Protein AF-Q120V7-F1 (afdb_monomer_lite)

Structure (mmCIF, N/CA/C/O backbone):
data_AF-Q120V7-F1
#
_entry.id   AF-Q120V7-F1
#
loop_
_atom_site.group_PDB
_atom_site.id
_atom_site.type_symbol
_atom_site.label_atom_id
_atom_site.label_alt_id
_atom_site.label_comp_id
_atom_site.label_asym_id
_atom_site.label_entity_id
_atom_site.label_seq_id
_atom_site.pdbx_PDB_ins_code
_atom_site.Cartn_x
_atom_site.Cartn_y
_atom_site.Cartn_z
_atom_site.occupancy
_atom_site.B_iso_or_equiv
_atom_site.auth_seq_id
_atom_site.auth_comp_id
_atom_site.auth_asym_id
_atom_site.auth_atom_id
_atom_site.pdbx_PDB_model_num
ATOM 1 N N . MET A 1 1 ? 23.002 -4.101 36.557 1.00 51.97 1 MET A N 1
ATOM 2 C CA . MET A 1 1 ? 21.592 -3.669 36.607 1.00 51.97 1 MET A CA 1
ATOM 3 C C . MET A 1 1 ? 21.169 -3.444 35.170 1.00 51.97 1 MET A C 1
ATOM 5 O O . MET A 1 1 ? 21.721 -2.557 34.536 1.00 51.97 1 MET A O 1
ATOM 9 N N . SER A 1 2 ? 20.355 -4.342 34.618 1.00 56.16 2 SER A N 1
ATOM 10 C CA . SER A 1 2 ? 19.930 -4.282 33.217 1.00 56.16 2 SER A CA 1
ATOM 11 C C . SER A 1 2 ? 18.789 -3.279 33.096 1.00 56.16 2 SER A 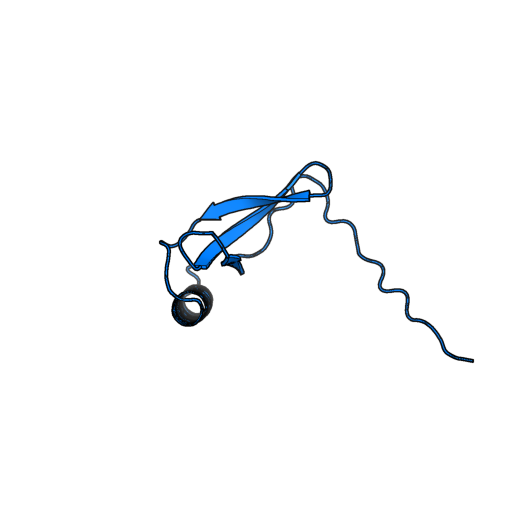C 1
ATOM 13 O O . SER A 1 2 ? 17.733 -3.500 33.682 1.00 56.16 2 SER A O 1
ATOM 15 N N . ASN A 1 3 ? 19.002 -2.180 32.372 1.00 50.97 3 ASN A N 1
ATOM 16 C CA . ASN A 1 3 ? 17.910 -1.298 31.973 1.00 50.97 3 ASN A CA 1
ATOM 17 C C . ASN A 1 3 ? 17.113 -2.018 30.884 1.00 50.97 3 ASN A C 1
ATOM 19 O O . ASN A 1 3 ? 17.590 -2.162 29.759 1.00 50.97 3 ASN A O 1
ATOM 23 N N . ALA A 1 4 ? 15.922 -2.495 31.235 1.00 60.62 4 ALA A N 1
ATOM 24 C CA . ALA A 1 4 ? 14.895 -2.796 30.255 1.00 60.62 4 ALA A CA 1
ATOM 25 C C . ALA A 1 4 ? 14.438 -1.453 29.679 1.00 60.62 4 ALA A C 1
ATOM 27 O O . ALA A 1 4 ? 13.843 -0.637 30.379 1.00 60.62 4 ALA A O 1
ATOM 28 N N . MET A 1 5 ? 14.813 -1.184 28.433 1.00 62.97 5 MET A N 1
ATOM 29 C CA . MET A 1 5 ? 14.248 -0.086 27.665 1.00 62.97 5 MET A CA 1
ATOM 30 C C . MET A 1 5 ? 12.830 -0.539 27.318 1.00 62.97 5 MET A C 1
ATOM 32 O O . MET A 1 5 ? 12.650 -1.343 26.408 1.00 62.97 5 MET A O 1
ATOM 36 N N . GLU A 1 6 ? 11.849 -0.153 28.134 1.00 60.59 6 GLU A N 1
ATOM 37 C CA . GLU A 1 6 ? 10.443 -0.334 27.784 1.00 60.59 6 GLU A CA 1
ATOM 38 C C . GLU A 1 6 ? 10.205 0.496 26.521 1.00 60.59 6 GLU A C 1
ATOM 40 O O . GLU A 1 6 ? 10.198 1.727 26.565 1.00 60.59 6 GLU A O 1
ATOM 45 N N . GLU A 1 7 ? 10.111 -0.177 25.373 1.00 60.47 7 GLU A N 1
ATOM 46 C CA . GLU A 1 7 ? 9.590 0.420 24.150 1.00 60.47 7 GLU A CA 1
ATOM 47 C C . GLU A 1 7 ? 8.187 0.927 24.483 1.00 60.47 7 GLU A C 1
ATOM 49 O O . GLU A 1 7 ? 7.246 0.150 24.651 1.00 60.47 7 GLU A O 1
ATOM 54 N N . VAL A 1 8 ? 8.062 2.242 24.652 1.00 62.47 8 VAL A N 1
ATOM 55 C CA . VAL A 1 8 ? 6.767 2.906 24.704 1.00 62.47 8 VAL A CA 1
ATOM 56 C C . VAL A 1 8 ? 6.162 2.702 23.325 1.00 62.47 8 VAL A C 1
ATOM 58 O O . VAL A 1 8 ? 6.526 3.384 22.371 1.00 62.47 8 VAL A O 1
ATOM 61 N N . ILE A 1 9 ? 5.286 1.707 23.202 1.00 62.72 9 ILE A N 1
ATOM 62 C CA . ILE A 1 9 ? 4.474 1.525 22.005 1.00 62.72 9 ILE A CA 1
ATOM 63 C C . ILE A 1 9 ? 3.510 2.711 22.005 1.00 62.72 9 ILE A C 1
ATOM 65 O O . ILE A 1 9 ? 2.486 2.683 22.686 1.00 62.72 9 ILE A O 1
ATOM 69 N N . GLU A 1 10 ? 3.885 3.799 21.333 1.00 61.97 10 GLU A N 1
ATOM 70 C CA . GLU A 1 10 ? 2.999 4.940 21.144 1.00 61.97 10 GLU A CA 1
ATOM 71 C C . GLU A 1 10 ? 1.741 4.439 20.432 1.00 61.97 10 GLU A C 1
ATOM 73 O O . GLU A 1 10 ? 1.780 3.980 19.287 1.00 61.97 10 GLU A O 1
ATOM 78 N N . SER A 1 11 ? 0.615 4.464 21.145 1.00 69.94 11 SER A N 1
ATOM 79 C CA . SER A 1 11 ? -0.681 4.126 20.576 1.00 69.94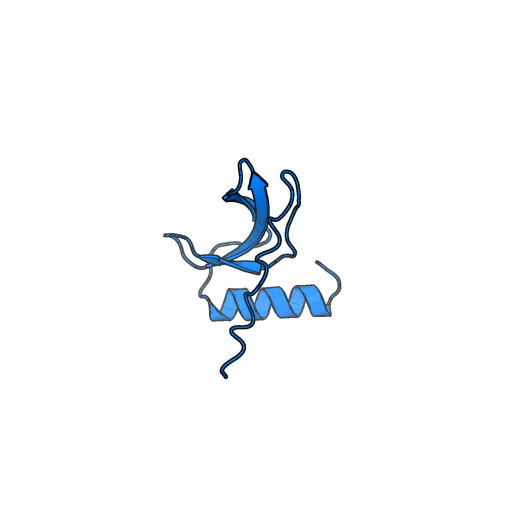 11 SER A CA 1
ATOM 80 C C . SER A 1 11 ? -0.958 5.065 19.406 1.00 69.94 11 SER A C 1
ATOM 82 O O . SER A 1 11 ? -1.067 6.277 19.592 1.00 69.94 11 SER A O 1
ATOM 84 N N . VAL A 1 12 ? -1.073 4.508 18.199 1.00 75.62 12 VAL A N 1
ATOM 85 C CA . VAL A 1 12 ? -1.429 5.277 17.003 1.00 75.62 12 VAL A CA 1
ATOM 86 C C . VAL A 1 12 ? -2.829 5.870 17.222 1.00 75.62 12 VAL A C 1
ATOM 88 O O . VAL A 1 12 ? -3.757 5.098 17.470 1.00 75.62 12 VAL A O 1
ATOM 91 N N . PRO A 1 13 ? -3.015 7.202 17.151 1.00 82.00 13 PRO A N 1
ATOM 92 C CA . PRO A 1 13 ? -4.319 7.817 17.380 1.00 82.00 13 PRO A CA 1
ATOM 93 C C . PRO A 1 13 ? -5.365 7.309 16.387 1.00 82.00 13 PRO A C 1
ATOM 95 O O . PRO A 1 13 ? -5.074 7.210 15.190 1.00 82.00 13 PRO A O 1
ATOM 98 N N . ASP A 1 14 ? -6.587 7.053 16.856 1.00 87.62 14 ASP A N 1
ATOM 99 C CA . ASP A 1 14 ? -7.705 6.693 15.981 1.00 87.62 14 ASP A CA 1
ATOM 100 C C . ASP A 1 14 ? -7.891 7.735 14.869 1.00 87.62 14 ASP A C 1
ATOM 102 O O . ASP A 1 14 ? -7.776 8.945 15.070 1.00 87.62 14 ASP A O 1
ATOM 106 N N . GLY A 1 15 ? -8.157 7.252 13.659 1.00 88.44 15 GLY A N 1
ATOM 107 C CA . GLY A 1 15 ? -8.230 8.069 12.453 1.00 88.44 15 GLY A CA 1
ATOM 108 C C . GLY A 1 15 ? -6.908 8.230 11.702 1.00 88.44 15 GLY A C 1
ATOM 109 O O . GLY A 1 15 ? -6.947 8.605 10.530 1.00 88.44 15 GLY A O 1
ATOM 110 N N . THR A 1 16 ? -5.761 7.911 12.312 1.00 93.00 16 THR A N 1
ATOM 111 C CA . THR A 1 16 ? -4.448 8.046 11.660 1.00 93.00 16 THR A CA 1
ATOM 112 C C . THR A 1 16 ? -4.304 7.048 10.516 1.00 93.00 16 THR A C 1
ATOM 114 O O . THR A 1 16 ? -4.546 5.853 10.695 1.00 93.00 16 THR A O 1
ATOM 117 N N . ILE A 1 17 ? -3.882 7.536 9.348 1.00 94.88 17 ILE A N 1
ATOM 118 C CA . ILE A 1 17 ? -3.570 6.721 8.170 1.00 94.88 17 ILE A CA 1
ATOM 119 C C . ILE A 1 17 ? -2.059 6.471 8.145 1.00 94.88 17 ILE A C 1
ATOM 121 O O . ILE A 1 17 ? -1.281 7.407 8.298 1.00 94.88 17 ILE A O 1
ATOM 125 N N . SER A 1 18 ? -1.650 5.214 7.969 1.00 94.56 18 SER A N 1
ATOM 126 C CA . SER A 1 18 ? -0.239 4.842 7.841 1.00 94.56 18 SER A CA 1
ATOM 127 C C . SER A 1 18 ? 0.334 5.234 6.483 1.00 94.56 18 SER A C 1
ATOM 129 O O . SER A 1 18 ? -0.401 5.308 5.497 1.00 94.56 18 SER A O 1
ATOM 131 N N . ASP A 1 19 ? 1.661 5.301 6.398 1.00 95.00 19 ASP A N 1
ATOM 132 C CA . ASP A 1 19 ? 2.345 5.275 5.107 1.00 95.00 19 ASP A CA 1
ATOM 133 C C . ASP A 1 19 ? 1.992 3.999 4.314 1.00 95.00 19 ASP A C 1
ATOM 135 O O . ASP A 1 19 ? 1.622 2.967 4.909 1.00 95.00 19 ASP A O 1
ATOM 139 N N . PRO A 1 20 ? 2.081 4.042 2.971 1.00 96.25 20 PRO A N 1
ATOM 140 C CA . PRO A 1 20 ? 1.901 2.866 2.134 1.00 96.25 20 PRO A CA 1
ATOM 141 C C . PRO A 1 20 ? 2.887 1.754 2.497 1.00 96.25 20 PRO A C 1
ATOM 143 O O . PRO A 1 20 ? 4.095 1.961 2.578 1.00 96.25 20 PRO A O 1
ATOM 146 N N . LYS A 1 21 ? 2.368 0.541 2.678 1.00 96.88 21 LYS A N 1
ATOM 147 C CA . LYS A 1 21 ? 3.152 -0.650 3.019 1.00 96.88 21 LYS A CA 1
ATOM 148 C C . LYS A 1 21 ? 2.659 -1.874 2.265 1.00 96.88 21 LYS A C 1
ATOM 150 O O . LYS A 1 21 ? 1.525 -1.920 1.780 1.00 96.88 21 LYS A O 1
ATOM 155 N N . VAL A 1 22 ? 3.518 -2.887 2.182 1.00 97.81 22 VAL A N 1
ATOM 156 C CA . VAL A 1 22 ? 3.125 -4.208 1.686 1.00 97.81 22 VAL A CA 1
ATOM 157 C C . VAL A 1 22 ? 2.251 -4.888 2.738 1.00 97.81 22 VAL A C 1
ATOM 159 O O . VAL A 1 22 ? 2.599 -4.943 3.915 1.00 97.81 22 VAL A O 1
ATOM 162 N N . MET A 1 23 ? 1.112 -5.417 2.307 1.00 97.38 23 MET A N 1
ATOM 163 C CA . MET A 1 23 ? 0.145 -6.116 3.143 1.00 97.38 23 MET A CA 1
ATOM 164 C C . MET A 1 23 ? -0.152 -7.503 2.578 1.00 97.38 23 MET A C 1
ATOM 166 O O . MET A 1 23 ? -0.214 -7.696 1.361 1.00 97.38 23 MET A O 1
ATOM 170 N N . GLN A 1 24 ? -0.359 -8.473 3.468 1.00 96.94 24 GLN A N 1
ATOM 171 C CA . GLN A 1 24 ? -0.685 -9.851 3.110 1.00 96.94 24 GLN A CA 1
ATOM 172 C C . GLN A 1 24 ? -2.201 -10.081 3.113 1.00 96.94 24 GLN A C 1
ATOM 174 O O . GLN A 1 24 ? -2.932 -9.559 3.951 1.00 96.94 24 GLN A O 1
ATOM 179 N N . SER A 1 25 ? -2.680 -10.905 2.183 1.00 95.00 25 SER A N 1
ATOM 180 C CA . SER A 1 25 ? -4.048 -11.423 2.160 1.00 95.00 25 SER A CA 1
ATOM 181 C C . SER A 1 25 ? -4.073 -12.892 1.729 1.00 95.00 25 SER A C 1
ATOM 183 O O . SER A 1 25 ? -3.080 -13.422 1.231 1.00 95.00 25 SER A O 1
ATOM 185 N N . ALA A 1 26 ? -5.248 -13.522 1.804 1.00 95.38 26 ALA A N 1
ATOM 186 C CA . ALA A 1 26 ? -5.467 -14.872 1.279 1.00 95.38 26 ALA A CA 1
ATOM 187 C C . ALA A 1 26 ? -5.232 -15.005 -0.243 1.00 95.38 26 ALA A C 1
ATOM 189 O O . ALA A 1 26 ? -5.017 -16.108 -0.733 1.00 95.38 26 ALA A O 1
ATOM 190 N N . ARG A 1 27 ? -5.278 -13.901 -1.003 1.00 95.38 27 ARG A N 1
ATOM 191 C CA . ARG A 1 27 ? -5.084 -13.887 -2.467 1.00 95.38 27 ARG A CA 1
ATOM 192 C C . ARG A 1 27 ? -3.646 -13.567 -2.890 1.00 95.38 27 ARG A C 1
ATOM 194 O O . ARG A 1 27 ? -3.363 -13.571 -4.084 1.00 95.38 27 ARG A O 1
ATOM 201 N N . GLY A 1 28 ? -2.764 -13.269 -1.937 1.00 97.12 28 GLY A N 1
ATOM 202 C CA . GLY A 1 28 ? -1.407 -12.775 -2.177 1.00 97.12 28 GLY A CA 1
ATOM 203 C C . GLY A 1 28 ? -1.144 -11.442 -1.478 1.00 97.12 28 GLY A C 1
ATOM 204 O O . GLY A 1 28 ? -1.889 -11.044 -0.576 1.00 97.12 28 GLY A O 1
ATOM 205 N N . PHE A 1 29 ? -0.091 -10.750 -1.908 1.00 98.38 29 PHE A N 1
ATOM 206 C CA . PHE A 1 29 ? 0.373 -9.488 -1.333 1.00 98.38 29 PHE A CA 1
ATOM 207 C C . PHE A 1 29 ? -0.074 -8.301 -2.177 1.00 98.38 29 PHE A C 1
ATOM 209 O O . PHE A 1 29 ? -0.270 -8.433 -3.381 1.00 98.38 29 PHE A O 1
ATOM 216 N N . TYR A 1 30 ? -0.236 -7.144 -1.553 1.00 97.88 30 TYR A N 1
ATOM 217 C CA . TYR A 1 30 ? -0.612 -5.902 -2.222 1.00 97.88 30 TYR A CA 1
ATOM 218 C C . TYR A 1 30 ? -0.039 -4.705 -1.465 1.00 97.88 30 TYR A C 1
ATOM 220 O O . TYR A 1 30 ? 0.438 -4.855 -0.343 1.00 97.88 30 TYR A O 1
ATOM 228 N N . VAL A 1 31 ? -0.086 -3.520 -2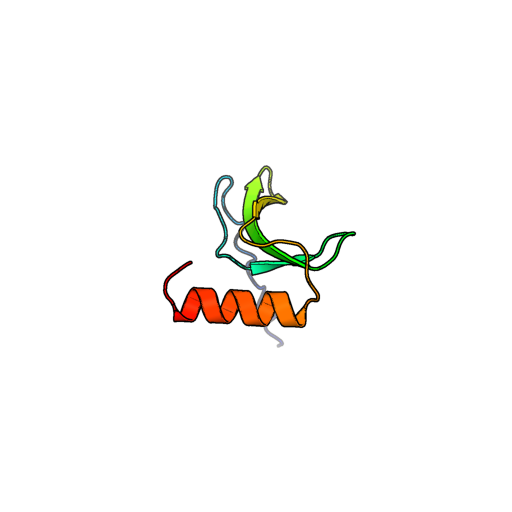.067 1.00 97.88 31 VAL A N 1
ATOM 229 C CA . VAL A 1 31 ? 0.381 -2.276 -1.446 1.00 97.88 31 VAL A CA 1
ATOM 230 C C . VAL A 1 31 ? -0.815 -1.408 -1.089 1.00 97.88 31 VAL A C 1
ATOM 232 O O . VAL A 1 31 ? -1.735 -1.238 -1.893 1.00 97.88 31 VAL A O 1
ATOM 235 N N . GLY A 1 32 ? -0.827 -0.884 0.131 1.00 97.44 32 GLY A N 1
ATOM 236 C CA . GLY A 1 32 ? -1.931 -0.083 0.643 1.00 97.44 32 GLY A CA 1
ATOM 237 C C . GLY A 1 32 ? -1.609 0.590 1.973 1.00 97.44 32 GLY A C 1
ATOM 238 O O . GLY A 1 32 ? -0.494 0.473 2.474 1.00 97.44 32 GLY A O 1
ATOM 239 N N . THR A 1 33 ? -2.595 1.267 2.554 1.00 97.12 33 THR A N 1
ATOM 240 C CA . THR A 1 33 ? -2.490 1.902 3.878 1.00 97.12 33 THR A CA 1
ATOM 241 C C . THR A 1 33 ? -3.436 1.248 4.872 1.00 97.12 33 THR A C 1
ATOM 243 O O . THR A 1 33 ? -4.464 0.672 4.497 1.00 97.12 33 THR A O 1
ATOM 246 N N . THR A 1 34 ? -3.123 1.397 6.155 1.00 96.75 34 THR A N 1
ATOM 247 C CA . THR A 1 34 ? -4.037 1.071 7.251 1.00 96.75 34 THR A CA 1
ATOM 248 C C . THR A 1 34 ? -4.501 2.334 7.962 1.00 96.75 34 THR A C 1
ATOM 250 O O . THR A 1 34 ? -3.755 3.306 8.033 1.00 96.75 34 THR A O 1
ATOM 253 N N . LYS A 1 35 ? -5.713 2.311 8.511 1.00 96.00 35 LYS A N 1
ATOM 254 C CA . LYS A 1 35 ? -6.249 3.328 9.412 1.00 96.00 35 LYS A CA 1
ATOM 255 C C . LYS A 1 35 ? -6.316 2.749 10.824 1.00 96.00 35 LYS A C 1
ATOM 257 O O . LYS A 1 35 ? -6.716 1.598 10.981 1.00 96.00 35 LYS A O 1
ATOM 262 N N . ALA A 1 36 ? -5.911 3.520 11.827 1.00 94.62 36 ALA A N 1
ATOM 263 C CA . ALA A 1 36 ? -6.185 3.179 13.218 1.00 94.62 36 ALA A CA 1
ATOM 264 C C . ALA A 1 36 ? -7.681 3.388 13.512 1.00 94.62 36 ALA A C 1
ATOM 266 O O . ALA A 1 36 ? -8.197 4.488 13.306 1.00 94.62 36 ALA A O 1
ATOM 267 N N . GLU A 1 37 ? -8.379 2.339 13.934 1.00 93.25 37 GLU A N 1
ATOM 268 C CA . GLU A 1 37 ? -9.782 2.360 14.353 1.00 93.25 37 GLU A CA 1
ATOM 269 C C . GLU A 1 37 ? -9.953 1.460 15.582 1.00 93.25 37 GLU A C 1
ATOM 271 O O . GLU A 1 37 ? -9.598 0.281 15.537 1.00 93.25 37 GLU A O 1
ATOM 276 N N . ASP A 1 38 ? -10.476 2.018 16.677 1.00 89.75 38 ASP A N 1
ATOM 277 C CA . ASP A 1 38 ? -10.736 1.318 17.941 1.00 89.75 38 ASP A CA 1
ATOM 278 C C . ASP A 1 38 ? -9.505 0.556 18.476 1.00 89.75 38 ASP A C 1
ATOM 280 O O . ASP A 1 38 ? -9.593 -0.575 18.964 1.00 89.75 38 ASP A O 1
ATOM 284 N N . GLY A 1 39 ? -8.318 1.162 18.346 1.00 84.94 39 GLY A N 1
ATOM 285 C CA . GLY A 1 39 ? -7.048 0.547 18.751 1.00 84.94 39 GLY A CA 1
ATOM 286 C C . GLY A 1 39 ? -6.549 -0.582 17.835 1.00 84.94 39 GLY A C 1
ATOM 287 O O . GLY A 1 39 ? -5.567 -1.250 18.163 1.00 84.94 39 GLY A O 1
ATOM 288 N N . MET A 1 40 ? -7.185 -0.800 16.682 1.00 89.62 40 MET A N 1
ATOM 289 C CA . MET A 1 40 ? -6.758 -1.757 15.661 1.00 89.62 40 MET A CA 1
ATOM 290 C C . MET A 1 40 ? -6.314 -1.043 14.384 1.00 89.62 40 MET A C 1
ATOM 292 O O . MET A 1 40 ? -6.860 -0.017 14.002 1.00 89.62 40 MET A O 1
ATOM 296 N N . GLN A 1 41 ? -5.332 -1.601 13.674 1.00 92.06 41 GLN A N 1
ATOM 297 C CA . GLN A 1 41 ? -5.001 -1.143 12.323 1.00 92.06 41 GLN A CA 1
ATOM 298 C C . GLN A 1 41 ? -5.815 -1.932 11.300 1.00 92.06 41 GLN A C 1
ATOM 300 O O . GLN A 1 41 ? -5.593 -3.130 11.119 1.00 92.06 41 GLN A O 1
ATOM 305 N N . VAL A 1 42 ? -6.720 -1.257 10.597 1.00 94.38 42 VAL A N 1
ATOM 306 C CA . VAL A 1 42 ? -7.547 -1.859 9.547 1.00 94.38 42 VAL A CA 1
ATOM 307 C C . VAL A 1 42 ? -7.113 -1.378 8.160 1.00 94.38 42 VAL A C 1
ATOM 309 O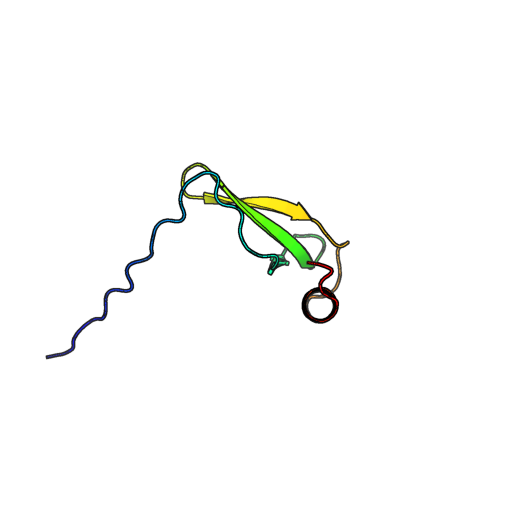 O . VAL A 1 42 ? -6.774 -0.206 8.002 1.00 94.38 42 VAL A O 1
ATOM 312 N N . PRO A 1 43 ? -7.093 -2.232 7.123 1.00 95.38 43 PRO A N 1
ATOM 313 C CA . PRO A 1 43 ? -6.817 -1.787 5.756 1.00 95.38 43 PRO A CA 1
ATOM 314 C C . PRO A 1 43 ? -7.846 -0.751 5.281 1.00 95.38 43 PRO A C 1
ATOM 316 O O . PRO A 1 43 ? -9.045 -0.995 5.393 1.00 95.38 43 PRO A O 1
ATOM 319 N N . CYS A 1 44 ? -7.398 0.378 4.719 1.00 94.94 44 CYS A N 1
ATOM 320 C CA . CYS A 1 44 ? -8.300 1.445 4.256 1.00 94.94 44 CYS A CA 1
ATOM 321 C C . CYS A 1 44 ? -8.101 1.856 2.788 1.00 94.94 44 CYS A C 1
ATOM 323 O O . CYS A 1 44 ? -9.086 2.154 2.120 1.00 94.94 44 CYS A O 1
ATOM 325 N N . ASN A 1 45 ? -6.877 1.800 2.248 1.00 95.62 45 ASN A N 1
ATOM 326 C CA . ASN A 1 45 ? -6.612 2.038 0.823 1.00 95.62 45 ASN A CA 1
ATOM 327 C C . ASN A 1 45 ? -5.804 0.892 0.212 1.00 95.62 45 ASN A C 1
ATOM 329 O O . ASN A 1 45 ? -4.959 0.294 0.879 1.00 95.62 45 ASN A O 1
ATOM 333 N N . ARG A 1 46 ? -6.025 0.627 -1.080 1.00 96.12 46 ARG A N 1
ATOM 334 C CA . ARG A 1 46 ? -5.259 -0.335 -1.882 1.00 96.12 46 ARG A CA 1
ATOM 335 C C . ARG A 1 46 ? -4.822 0.318 -3.189 1.00 96.12 46 ARG A C 1
ATOM 337 O O . ARG A 1 46 ? -5.668 0.785 -3.945 1.00 96.12 46 ARG A O 1
ATOM 344 N N . PHE A 1 47 ? -3.524 0.282 -3.468 1.00 96.06 47 PHE A N 1
ATOM 345 C CA . PHE A 1 47 ? -2.911 0.916 -4.640 1.00 96.06 47 PHE A CA 1
ATOM 346 C C . PHE A 1 47 ? -2.480 -0.075 -5.721 1.00 96.06 47 PHE A C 1
ATOM 348 O O . PHE A 1 47 ? -2.148 0.331 -6.831 1.00 96.06 47 PHE A O 1
ATOM 355 N N . SER A 1 48 ? -2.488 -1.373 -5.417 1.00 95.44 48 SER A N 1
ATOM 356 C CA . SER A 1 48 ? -2.094 -2.408 -6.366 1.00 95.44 48 SER A CA 1
ATOM 357 C C . SER A 1 48 ? -2.974 -3.655 -6.288 1.00 95.44 48 SER A C 1
ATOM 359 O O . SER A 1 48 ? -3.662 -3.905 -5.294 1.00 95.44 48 SER A O 1
ATOM 361 N N . ASP A 1 49 ? -2.965 -4.431 -7.371 1.00 96.88 49 ASP A N 1
ATOM 362 C CA . ASP A 1 49 ? -3.547 -5.771 -7.398 1.00 96.88 49 ASP A CA 1
ATOM 363 C C . ASP A 1 49 ? -2.724 -6.763 -6.570 1.00 96.88 49 ASP A C 1
ATOM 365 O O . ASP A 1 49 ? -1.598 -6.492 -6.151 1.00 96.88 49 ASP A O 1
ATOM 369 N N . TYR A 1 50 ? -3.295 -7.946 -6.344 1.00 97.69 50 TYR A N 1
ATOM 370 C CA . TYR A 1 50 ? -2.578 -9.020 -5.672 1.00 97.69 50 TYR A CA 1
ATOM 371 C C . TYR A 1 50 ? -1.434 -9.547 -6.535 1.00 97.69 50 TYR A C 1
ATOM 373 O O . TYR A 1 50 ? -1.609 -9.860 -7.713 1.00 97.69 50 TYR A O 1
ATOM 381 N N . MET A 1 51 ? -0.273 -9.697 -5.915 1.00 97.94 51 MET A N 1
ATOM 382 C CA . MET A 1 51 ? 0.951 -10.172 -6.540 1.00 97.94 51 MET A CA 1
ATOM 383 C C . MET A 1 51 ? 1.815 -10.944 -5.528 1.00 97.94 51 MET A C 1
ATOM 385 O O . MET A 1 51 ? 1.515 -10.951 -4.328 1.00 97.94 51 MET A O 1
ATOM 389 N N . PRO A 1 52 ? 2.878 -11.632 -5.975 1.00 98.12 52 PRO A N 1
ATOM 390 C CA . PRO A 1 52 ? 3.875 -12.194 -5.068 1.00 98.12 52 PRO A CA 1
ATOM 391 C C . PRO A 1 52 ? 4.542 -11.108 -4.214 1.00 98.12 52 PRO A C 1
ATOM 393 O O . PRO A 1 52 ? 4.697 -9.975 -4.665 1.00 98.12 52 PRO A O 1
ATOM 396 N N . GLU A 1 53 ? 5.003 -11.466 -3.016 1.00 97.94 53 GLU A N 1
ATOM 397 C CA . GLU A 1 53 ? 5.597 -10.524 -2.055 1.00 97.94 53 GLU A CA 1
ATOM 398 C C . GLU A 1 53 ? 6.716 -9.663 -2.657 1.00 97.94 53 GLU A C 1
ATOM 400 O O . GLU A 1 53 ? 6.664 -8.439 -2.571 1.00 97.94 53 GLU A O 1
ATOM 405 N N . HIS A 1 54 ? 7.679 -10.289 -3.343 1.00 97.94 54 HIS A N 1
ATOM 406 C CA . HIS A 1 54 ? 8.797 -9.577 -3.969 1.00 97.94 54 HIS A CA 1
ATOM 407 C C . HIS A 1 54 ? 8.325 -8.538 -4.999 1.00 97.94 54 HIS A C 1
ATOM 409 O O . HIS A 1 54 ? 8.892 -7.454 -5.085 1.00 97.94 54 HIS A O 1
ATOM 415 N N . LYS A 1 55 ? 7.240 -8.816 -5.737 1.00 98.06 55 LYS A N 1
ATOM 416 C CA . LYS A 1 55 ? 6.651 -7.845 -6.668 1.00 98.06 55 LYS A CA 1
ATOM 417 C C . LYS A 1 55 ? 5.977 -6.690 -5.947 1.00 98.06 55 LYS A C 1
ATOM 419 O O . LYS A 1 55 ? 6.097 -5.562 -6.409 1.00 98.06 55 LYS A O 1
ATOM 424 N N . ALA A 1 56 ? 5.322 -6.945 -4.818 1.00 97.81 56 ALA A N 1
ATOM 425 C CA . ALA A 1 56 ? 4.723 -5.881 -4.020 1.00 97.81 56 ALA A CA 1
ATOM 426 C C . ALA A 1 56 ? 5.798 -4.957 -3.423 1.00 97.81 56 ALA A C 1
ATOM 428 O O . ALA A 1 56 ? 5.623 -3.741 -3.430 1.00 97.81 56 ALA A O 1
ATOM 429 N N . GLN A 1 57 ? 6.926 -5.519 -2.976 1.00 97.88 57 GLN A N 1
ATOM 430 C CA . GLN A 1 57 ? 8.079 -4.755 -2.488 1.00 97.88 57 GLN A CA 1
ATOM 431 C C . GLN A 1 57 ? 8.722 -3.915 -3.603 1.00 97.88 57 GLN A C 1
ATOM 433 O O . GLN A 1 57 ? 8.893 -2.710 -3.433 1.00 97.88 57 GLN A O 1
ATOM 438 N N . GLU A 1 58 ? 9.012 -4.520 -4.763 1.00 97.38 58 GLU A N 1
ATOM 439 C CA . GLU A 1 58 ? 9.536 -3.811 -5.944 1.00 97.38 58 GLU A CA 1
ATOM 440 C C . GLU A 1 58 ? 8.604 -2.670 -6.379 1.00 97.38 58 GLU A C 1
ATOM 442 O O . GLU A 1 58 ? 9.060 -1.576 -6.711 1.00 97.38 58 GLU A O 1
ATOM 447 N N . TRP A 1 59 ? 7.291 -2.919 -6.371 1.00 96.50 59 TRP A N 1
ATOM 448 C CA . TRP A 1 59 ? 6.287 -1.927 -6.736 1.00 96.50 59 TRP A CA 1
ATOM 449 C C . TRP A 1 59 ? 6.269 -0.756 -5.751 1.00 96.50 59 TRP A C 1
ATOM 451 O O . TRP A 1 59 ? 6.295 0.391 -6.193 1.00 96.50 59 TRP A O 1
ATOM 461 N N . LEU A 1 60 ? 6.263 -1.032 -4.439 1.00 97.19 60 LEU A N 1
ATOM 462 C CA . LEU A 1 60 ? 6.261 0.006 -3.403 1.00 97.19 60 LEU A CA 1
ATOM 463 C C . LEU A 1 60 ? 7.507 0.885 -3.515 1.00 97.19 60 LEU A C 1
ATOM 465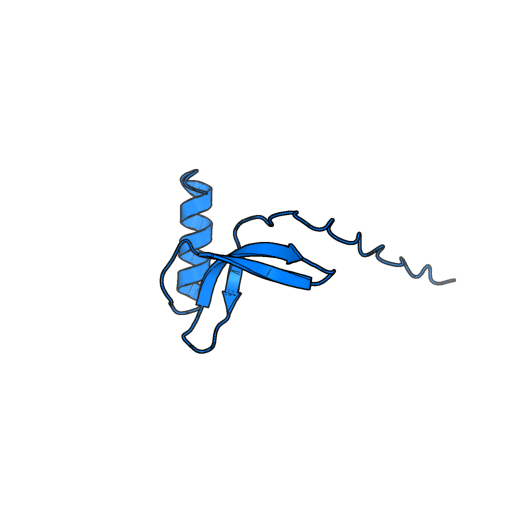 O O . LEU A 1 60 ? 7.380 2.104 -3.574 1.00 97.19 60 LEU A O 1
ATOM 469 N N . GLN A 1 61 ? 8.689 0.272 -3.618 1.00 96.81 61 GLN A N 1
ATOM 470 C CA . GLN A 1 61 ? 9.938 1.016 -3.765 1.00 96.81 61 GLN A CA 1
ATOM 471 C C . GLN A 1 61 ? 9.907 1.909 -5.008 1.00 96.81 61 GLN A C 1
ATOM 473 O O . GLN A 1 61 ? 10.194 3.098 -4.930 1.00 96.81 61 GLN A O 1
ATOM 478 N N . ARG A 1 62 ? 9.480 1.360 -6.151 1.00 96.00 62 ARG A N 1
ATOM 479 C CA . ARG A 1 62 ? 9.371 2.125 -7.395 1.00 96.00 62 ARG A CA 1
ATOM 480 C C . ARG A 1 62 ? 8.385 3.287 -7.283 1.00 96.00 62 ARG A C 1
ATOM 482 O O . ARG A 1 62 ? 8.637 4.337 -7.865 1.00 96.00 62 ARG A O 1
ATOM 489 N N . ALA A 1 63 ? 7.261 3.104 -6.595 1.00 92.69 63 ALA A N 1
ATOM 490 C CA . ALA A 1 63 ? 6.273 4.160 -6.403 1.00 92.69 63 ALA A CA 1
ATOM 491 C C . ALA A 1 63 ? 6.832 5.309 -5.546 1.00 92.69 63 ALA A C 1
ATOM 493 O O . ALA A 1 63 ? 6.656 6.468 -5.918 1.00 92.69 63 ALA A O 1
ATOM 494 N N . ILE A 1 64 ? 7.570 4.983 -4.478 1.00 94.25 6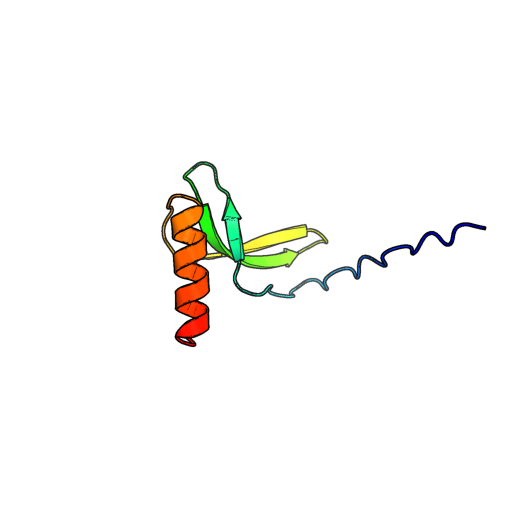4 ILE A N 1
ATOM 495 C CA . ILE A 1 64 ? 8.282 5.956 -3.634 1.00 94.25 64 ILE A CA 1
ATOM 496 C C . ILE A 1 64 ? 9.337 6.707 -4.459 1.00 94.25 64 ILE A C 1
ATOM 498 O O . ILE A 1 64 ? 9.350 7.936 -4.474 1.00 94.25 64 ILE A O 1
ATOM 502 N N . ASP A 1 65 ? 10.169 5.990 -5.219 1.00 95.44 65 ASP A N 1
ATOM 503 C CA . ASP A 1 65 ? 11.234 6.587 -6.041 1.00 95.44 65 ASP A CA 1
ATOM 504 C C . ASP A 1 65 ? 10.689 7.544 -7.117 1.00 95.44 65 ASP A C 1
ATOM 506 O O . ASP A 1 65 ? 11.379 8.464 -7.559 1.00 95.44 65 ASP A O 1
ATOM 510 N N . GLN A 1 66 ? 9.450 7.323 -7.563 1.00 94.12 66 GLN A N 1
ATOM 511 C CA . GLN A 1 66 ? 8.769 8.138 -8.571 1.00 94.12 66 GLN A CA 1
ATOM 512 C C . GLN A 1 66 ? 7.925 9.272 -7.972 1.00 94.12 66 GLN A C 1
ATOM 514 O O . GLN A 1 66 ? 7.358 10.053 -8.736 1.00 94.12 66 GLN A O 1
ATOM 519 N N . GLY A 1 67 ? 7.816 9.361 -6.641 1.00 90.25 67 GLY A N 1
ATOM 520 C CA . GLY A 1 67 ? 6.914 10.297 -5.961 1.00 90.25 67 GLY A CA 1
ATOM 521 C C . GLY A 1 67 ? 5.436 10.057 -6.289 1.00 90.25 67 GLY A C 1
ATOM 522 O O . GLY A 1 67 ? 4.643 10.996 -6.299 1.00 90.25 67 GLY A O 1
ATOM 523 N N . ALA A 1 68 ? 5.077 8.818 -6.637 1.00 83.44 68 ALA A N 1
ATOM 524 C CA . ALA A 1 68 ? 3.704 8.417 -6.942 1.00 83.44 68 ALA A CA 1
ATOM 525 C C . ALA A 1 68 ? 2.896 8.066 -5.679 1.00 83.44 68 ALA A C 1
ATOM 527 O O . ALA A 1 68 ? 1.679 7.884 -5.769 1.00 83.44 68 ALA A O 1
ATOM 528 N N . LEU A 1 69 ? 3.582 7.946 -4.539 1.00 83.81 69 LEU A N 1
ATOM 529 C CA . LEU A 1 69 ? 3.058 7.663 -3.208 1.00 83.81 69 LEU A CA 1
ATOM 530 C C . LEU A 1 69 ? 3.776 8.509 -2.159 1.00 83.81 69 LEU A C 1
ATOM 532 O O . LEU A 1 69 ? 4.960 8.840 -2.397 1.00 83.81 69 LEU A O 1
#

Sequence (69 aa):
MSNAMEEVIESVPDGTISDPKVMQSARGFYVGTTKAEDGMQVPCNRFSDYMPEHKAQEWLQRAIDQGAL

pLDDT: mean 88.87, std 13.39, range [50.97, 98.38]

Foldseek 3Di:
DDDPPPPPPPQDDAQDKDDWDWDADPQAIFIFIFGQDPSDTHTDGTDDDHDHPVVRVVVSVVCVVVVVD

Secondary structure (DSSP, 8-state):
----------PPPTTPBPPPEEEEETTEEEEEEEEEETTEEEEEEE-S--B-HHHHHHHHHHHHHTT--

Radius of gyration: 15.29 Å; chains: 1; bounding box: 32×25×45 Å